Protein AF-A0A150S030-F1 (afdb_monomer)

Radius of gyration: 16.98 Å; Cα contacts (8 Å, |Δi|>4): 100; chains: 1; bounding box: 38×42×39 Å

Sequence (106 aa):
MNRELAAEGRAELLCYVGPAPADTAAERPFADLWRRAGSALAPPEKVADFVLAALLARKTKAVMGASTRLLLLLQALAPPLADLVIARRIGPHLRHAFGASGRASD

Foldseek 3Di:
DQVVCVVVVHPDAAAAEAFAAAPDPVCVLCQVLQVQVVGHHDHPVVRVVQVVVCVVVRHNYGHYDPVVVVLVVCCVVPVVVSVVCCCPRNVVSCCVSPVVVPPPDD

Organism: Sorangium cellulosum (NCBI:txid56)

pLDDT: mean 83.54, std 12.42, range [37.97, 96.88]

Structure (mmCIF, N/CA/C/O backbone):
data_AF-A0A150S030-F1
#
_entry.id   AF-A0A150S030-F1
#
loop_
_atom_site.group_PDB
_atom_site.id
_atom_site.type_symbol
_atom_site.label_atom_id
_atom_site.label_alt_id
_atom_site.label_comp_id
_atom_site.label_asym_id
_atom_site.label_entity_id
_atom_site.label_seq_id
_atom_site.pdbx_PDB_ins_code
_atom_site.Cartn_x
_atom_site.Cartn_y
_atom_site.Cartn_z
_atom_site.occupancy
_atom_site.B_iso_or_equiv
_atom_site.auth_seq_id
_atom_site.auth_comp_id
_atom_site.auth_asym_id
_atom_site.auth_atom_id
_atom_site.pdbx_PDB_model_num
ATOM 1 N N . MET A 1 1 ? -9.061 9.740 14.100 1.00 85.31 1 MET A N 1
ATOM 2 C CA . MET A 1 1 ? -9.970 8.980 13.219 1.00 85.31 1 MET A CA 1
ATOM 3 C C . MET A 1 1 ? -10.481 7.667 13.814 1.00 85.31 1 MET A C 1
ATOM 5 O O . MET A 1 1 ? -11.494 7.736 14.478 1.00 85.31 1 MET A O 1
ATOM 9 N N . ASN A 1 2 ? -9.838 6.489 13.699 1.00 91.31 2 ASN A N 1
ATOM 10 C CA . ASN A 1 2 ? -10.431 5.241 14.259 1.00 91.31 2 ASN A CA 1
ATOM 11 C C . ASN A 1 2 ? -10.734 5.308 15.768 1.00 91.31 2 ASN A C 1
ATOM 13 O O . ASN A 1 2 ? -11.746 4.787 16.220 1.00 91.31 2 ASN A O 1
ATOM 17 N N . ARG A 1 3 ? -9.880 5.994 16.538 1.00 90.94 3 ARG A N 1
ATOM 18 C CA . ARG A 1 3 ? -10.130 6.286 17.957 1.00 90.94 3 ARG A CA 1
ATOM 19 C C . ARG A 1 3 ? -11.388 7.139 18.173 1.00 90.94 3 ARG A C 1
ATOM 21 O O . ARG A 1 3 ? -12.092 6.918 19.146 1.00 90.94 3 ARG A O 1
ATOM 28 N N . GLU A 1 4 ? -11.641 8.107 17.298 1.00 94.44 4 GLU A N 1
ATOM 29 C CA . GLU A 1 4 ? -12.803 9.005 17.384 1.00 94.44 4 GLU A CA 1
ATOM 30 C C . GLU A 1 4 ? -14.077 8.270 16.975 1.00 94.44 4 GLU A C 1
ATOM 32 O O . GLU A 1 4 ? -15.043 8.311 17.720 1.00 94.44 4 GLU A O 1
ATOM 37 N N . LEU A 1 5 ? -14.038 7.485 15.891 1.00 92.12 5 LEU A N 1
ATOM 38 C CA . LEU A 1 5 ? -15.151 6.613 15.496 1.00 92.12 5 LEU A CA 1
ATOM 39 C C . LEU A 1 5 ? -15.572 5.690 16.651 1.00 92.12 5 LEU A C 1
ATOM 41 O O . LEU A 1 5 ? -16.754 5.576 16.961 1.00 92.12 5 LEU A O 1
ATOM 45 N N . ALA A 1 6 ? -14.604 5.089 17.349 1.00 92.44 6 ALA A N 1
ATOM 46 C CA . ALA A 1 6 ? -14.889 4.278 18.529 1.00 92.44 6 ALA A CA 1
ATOM 47 C C . ALA A 1 6 ? -15.475 5.101 19.693 1.00 92.44 6 ALA A C 1
ATOM 49 O O . ALA A 1 6 ? -16.387 4.630 20.368 1.00 92.44 6 ALA A O 1
ATOM 50 N N . ALA A 1 7 ? -14.978 6.322 19.924 1.00 93.00 7 ALA A N 1
ATOM 51 C CA . ALA A 1 7 ? -15.494 7.219 20.961 1.00 93.00 7 ALA A CA 1
ATOM 52 C C . ALA A 1 7 ? -16.933 7.694 20.677 1.00 93.00 7 ALA A C 1
ATOM 54 O O . ALA A 1 7 ? -17.693 7.926 21.611 1.00 93.00 7 ALA A O 1
ATOM 55 N N . GLU A 1 8 ? -17.317 7.784 19.403 1.00 95.31 8 GLU A N 1
ATOM 56 C CA . GLU A 1 8 ? -18.677 8.085 18.937 1.00 95.31 8 GLU A CA 1
ATOM 57 C C . GLU A 1 8 ? -19.605 6.853 18.931 1.00 95.31 8 GLU A C 1
ATOM 59 O O . GLU A 1 8 ? -20.769 6.959 18.551 1.00 95.31 8 GLU A O 1
ATOM 64 N N . GLY A 1 9 ? -19.112 5.671 19.324 1.00 92.56 9 GLY A N 1
ATOM 65 C CA . GLY A 1 9 ? -19.888 4.425 19.306 1.00 92.56 9 GLY A CA 1
ATOM 66 C C . GLY A 1 9 ? -20.170 3.883 17.899 1.00 92.56 9 GLY A C 1
ATOM 67 O O . GLY A 1 9 ? -21.079 3.073 17.718 1.00 92.56 9 GLY A O 1
ATOM 68 N N . ARG A 1 10 ? -19.406 4.322 16.894 1.00 93.75 10 ARG A N 1
ATOM 69 C CA . ARG A 1 10 ? -19.569 3.917 15.495 1.00 93.75 10 ARG A CA 1
ATOM 70 C C . ARG A 1 10 ? -18.967 2.537 15.231 1.00 93.75 10 ARG A C 1
ATOM 72 O O . ARG A 1 10 ? -17.892 2.202 15.727 1.00 93.75 10 ARG A O 1
ATOM 79 N N . ALA A 1 11 ? -19.662 1.733 14.426 1.00 89.62 11 ALA A N 1
ATOM 80 C CA . ALA A 1 11 ? -19.251 0.368 14.076 1.00 89.62 11 ALA A CA 1
ATOM 81 C C . ALA A 1 11 ? -18.311 0.314 12.855 1.00 89.62 11 ALA A C 1
ATOM 83 O O . ALA A 1 11 ? -17.700 -0.724 12.556 1.00 89.62 11 ALA A O 1
ATOM 84 N N . GLU A 1 12 ? -18.217 1.422 12.123 1.00 92.88 12 GLU A N 1
ATOM 85 C CA . GLU A 1 12 ? -17.355 1.590 10.966 1.00 92.88 12 GLU A CA 1
ATOM 86 C C . GLU A 1 12 ? -15.874 1.591 11.356 1.00 92.88 12 GLU A C 1
ATOM 88 O O . GLU A 1 12 ? -15.475 2.017 12.439 1.00 92.88 12 GLU A O 1
ATOM 93 N N . LEU A 1 13 ? -15.039 1.116 10.434 1.00 92.19 13 LEU A N 1
ATOM 94 C CA . LEU A 1 13 ? -13.594 1.072 10.601 1.00 92.19 13 LEU A CA 1
ATOM 95 C C . LEU A 1 13 ? -12.924 1.685 9.378 1.00 92.19 13 LEU A C 1
ATOM 97 O O . LEU A 1 13 ? -13.158 1.246 8.253 1.00 92.19 13 LEU A O 1
ATOM 101 N N . LEU A 1 14 ? -12.043 2.656 9.601 1.00 92.25 14 LEU A N 1
ATOM 102 C CA . LEU A 1 14 ? -11.188 3.187 8.552 1.00 92.25 14 LEU A CA 1
ATOM 103 C C . LEU A 1 14 ? -9.950 2.296 8.394 1.00 92.25 14 LEU A C 1
ATOM 105 O O . LEU A 1 14 ? -9.175 2.110 9.338 1.00 92.25 14 LEU A O 1
ATOM 109 N N . CYS A 1 15 ? -9.739 1.782 7.185 1.00 92.12 15 CYS A N 1
ATOM 110 C CA . CYS A 1 15 ? -8.536 1.046 6.816 1.00 92.12 15 CYS A CA 1
ATOM 111 C C . CYS A 1 15 ? -7.640 1.916 5.933 1.00 92.12 15 CYS A C 1
ATOM 113 O O . CYS A 1 15 ? -8.062 2.363 4.869 1.00 92.12 15 CYS A O 1
ATOM 115 N N . TYR A 1 16 ? -6.390 2.124 6.345 1.00 90.62 16 TYR A N 1
ATOM 116 C CA . TYR A 1 16 ? -5.365 2.650 5.446 1.00 90.62 16 TYR A CA 1
ATOM 117 C C . TYR A 1 16 ? -4.761 1.506 4.628 1.00 90.62 16 TYR A C 1
ATOM 119 O O . TYR A 1 16 ? -4.182 0.576 5.201 1.00 90.62 16 TYR A O 1
ATOM 127 N N . VAL A 1 17 ? -4.841 1.597 3.300 1.00 89.50 17 VAL A N 1
ATOM 128 C CA . VAL A 1 17 ? -4.301 0.581 2.390 1.00 89.50 17 VAL A CA 1
ATOM 129 C C . VAL A 1 17 ? -3.211 1.186 1.510 1.00 89.50 17 VAL A C 1
ATOM 131 O O . VAL A 1 17 ? -3.439 2.171 0.819 1.00 89.50 17 VAL A O 1
ATOM 134 N N . GLY A 1 18 ? -2.023 0.582 1.539 1.00 87.88 18 GLY A N 1
ATOM 135 C CA . GLY A 1 18 ? -0.896 0.906 0.663 1.00 87.88 18 GLY A CA 1
ATOM 136 C C . GLY A 1 18 ? -0.539 -0.298 -0.210 1.00 87.88 18 GLY A C 1
ATOM 137 O O . GLY A 1 18 ? 0.307 -1.097 0.209 1.00 87.88 18 GLY A O 1
ATOM 138 N N . PRO A 1 19 ? -1.206 -0.494 -1.362 1.00 89.25 19 PRO A N 1
ATOM 139 C CA . PRO A 1 19 ? -0.919 -1.604 -2.263 1.00 89.25 19 PRO A CA 1
ATOM 140 C C . PRO A 1 19 ? 0.396 -1.396 -3.035 1.00 89.25 19 PRO A C 1
ATOM 142 O O . PRO A 1 19 ? 0.954 -0.300 -3.068 1.00 89.25 19 PRO A O 1
ATOM 145 N N . ALA A 1 20 ? 0.891 -2.461 -3.668 1.00 89.19 20 ALA A N 1
ATOM 146 C CA . ALA A 1 20 ? 1.921 -2.351 -4.698 1.00 89.19 20 ALA A CA 1
ATOM 147 C C . ALA A 1 20 ? 1.308 -1.717 -5.964 1.00 89.19 20 ALA A C 1
ATOM 149 O O . ALA A 1 20 ? 0.094 -1.839 -6.155 1.00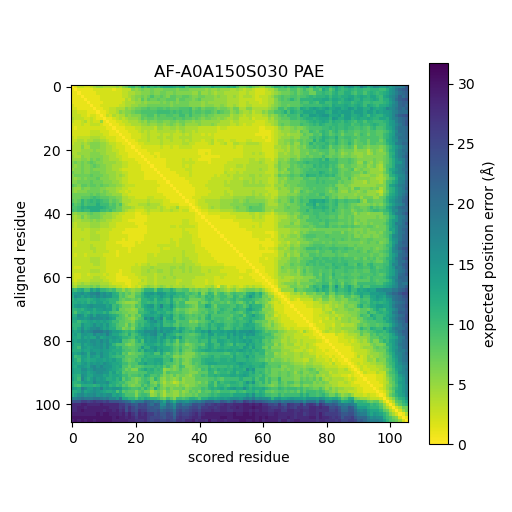 89.19 20 ALA A O 1
ATOM 150 N N . PRO A 1 21 ? 2.102 -1.069 -6.837 1.00 90.06 21 PRO A N 1
ATOM 151 C CA . PRO A 1 21 ? 1.574 -0.528 -8.084 1.00 90.06 21 PRO A CA 1
ATOM 152 C C . PRO A 1 21 ? 1.031 -1.675 -8.946 1.00 90.06 21 PRO A C 1
ATOM 154 O O . PRO A 1 21 ? 1.709 -2.684 -9.145 1.00 90.06 21 PRO A O 1
ATOM 157 N N . ALA A 1 22 ? -0.212 -1.555 -9.406 1.00 93.31 22 ALA A N 1
ATOM 158 C CA . ALA A 1 22 ? -0.883 -2.589 -10.189 1.00 93.31 22 ALA A CA 1
ATOM 159 C C . ALA A 1 22 ? -0.561 -2.434 -11.681 1.00 93.31 22 ALA A C 1
ATOM 161 O O . ALA A 1 22 ? -0.487 -1.313 -12.170 1.00 93.31 22 ALA A O 1
ATOM 162 N N . ASP A 1 23 ? -0.427 -3.529 -12.430 1.00 94.69 23 ASP A N 1
ATOM 163 C CA . ASP A 1 23 ? -0.205 -3.510 -13.882 1.00 94.69 23 ASP A CA 1
ATOM 164 C C . ASP A 1 23 ? -1.485 -3.130 -14.646 1.00 94.69 23 ASP A C 1
ATOM 166 O O . ASP A 1 23 ? -2.160 -3.946 -15.276 1.00 94.69 23 ASP A O 1
ATOM 170 N N . THR A 1 24 ? -1.838 -1.854 -14.552 1.00 94.62 24 THR A N 1
ATOM 171 C CA . THR A 1 24 ? -3.001 -1.246 -15.197 1.00 94.62 24 THR A CA 1
ATOM 172 C C . THR A 1 24 ? -2.557 -0.232 -16.243 1.00 94.62 24 THR A C 1
ATOM 174 O O . THR A 1 24 ? -1.432 0.266 -16.214 1.00 94.62 24 THR A O 1
ATOM 177 N N . ALA A 1 25 ? -3.456 0.138 -17.158 1.00 94.25 25 ALA A N 1
ATOM 178 C CA . ALA A 1 25 ? -3.171 1.160 -18.166 1.00 94.25 25 ALA A CA 1
ATOM 179 C C . ALA A 1 25 ? -2.723 2.506 -17.559 1.00 94.25 25 ALA A C 1
ATOM 181 O O . ALA A 1 25 ? -1.903 3.192 -18.161 1.00 94.25 25 ALA A O 1
ATOM 182 N N . ALA A 1 26 ? -3.214 2.853 -16.364 1.00 90.75 26 ALA A N 1
ATOM 183 C CA . ALA A 1 26 ? -2.837 4.078 -15.660 1.00 90.75 26 ALA A CA 1
ATOM 184 C C . ALA A 1 26 ? -1.409 4.029 -15.084 1.00 90.75 26 ALA A C 1
ATOM 186 O O . ALA A 1 26 ? -0.727 5.047 -15.042 1.00 90.75 26 ALA A O 1
ATOM 187 N N . GLU A 1 27 ? -0.947 2.850 -14.665 1.00 89.75 27 GLU A N 1
ATOM 188 C CA . GLU A 1 27 ? 0.336 2.665 -13.973 1.00 89.75 27 GLU A CA 1
ATOM 189 C C . GLU A 1 27 ? 1.490 2.285 -14.912 1.00 89.75 27 GLU A C 1
ATOM 191 O O . GLU A 1 27 ? 2.652 2.581 -14.629 1.00 89.75 27 GLU A O 1
ATOM 196 N N . ARG A 1 28 ? 1.194 1.663 -16.062 1.00 91.69 28 ARG A N 1
ATOM 197 C CA . ARG A 1 28 ? 2.196 1.265 -17.069 1.00 91.69 28 ARG A CA 1
ATOM 198 C C . ARG A 1 28 ? 3.123 2.398 -17.528 1.00 91.69 28 ARG A C 1
ATOM 200 O O . ARG A 1 28 ? 4.323 2.133 -17.620 1.00 91.69 28 ARG A O 1
ATOM 207 N N . PRO A 1 29 ? 2.655 3.644 -17.760 1.00 92.88 29 PRO A N 1
ATOM 208 C CA . PRO A 1 29 ? 3.541 4.763 -18.096 1.00 92.88 29 PRO A CA 1
ATOM 209 C C . PRO A 1 29 ? 4.619 5.034 -17.035 1.00 92.88 29 PRO A C 1
ATOM 211 O O . PRO A 1 29 ? 5.670 5.591 -17.344 1.00 92.88 29 PRO A O 1
ATOM 214 N N . PHE A 1 30 ? 4.390 4.604 -15.792 1.00 87.06 30 PHE A N 1
ATOM 215 C CA . PHE A 1 30 ? 5.289 4.788 -14.656 1.00 87.06 30 PHE A CA 1
ATOM 216 C C . PHE A 1 30 ? 6.078 3.518 -14.296 1.00 87.06 30 PHE A C 1
ATOM 218 O O . PHE A 1 30 ? 6.767 3.488 -13.277 1.00 87.06 30 PHE A O 1
ATOM 225 N N . ALA A 1 31 ? 6.044 2.468 -15.124 1.00 87.75 31 ALA A N 1
ATOM 226 C CA . ALA A 1 31 ? 6.728 1.201 -14.843 1.00 87.75 31 ALA A CA 1
ATOM 227 C C . ALA A 1 31 ? 8.228 1.378 -14.529 1.00 87.75 31 ALA A C 1
ATOM 229 O O . ALA A 1 31 ? 8.763 0.738 -13.619 1.00 87.75 31 ALA A O 1
ATOM 230 N N . ASP A 1 32 ? 8.912 2.274 -15.246 1.00 87.00 32 ASP A N 1
ATOM 231 C CA . ASP A 1 32 ? 10.329 2.571 -15.013 1.00 87.00 32 ASP A CA 1
ATOM 232 C C . ASP A 1 32 ? 10.572 3.326 -13.698 1.00 87.00 32 ASP A C 1
ATOM 234 O O . ASP A 1 32 ? 11.577 3.075 -13.026 1.00 87.00 32 ASP A O 1
ATOM 238 N N . LEU A 1 33 ? 9.651 4.208 -13.295 1.00 85.31 33 LEU A N 1
ATOM 239 C CA . LEU A 1 33 ? 9.686 4.869 -11.987 1.00 85.31 33 LEU A CA 1
ATOM 240 C C . LEU A 1 33 ? 9.601 3.820 -10.876 1.00 85.31 33 LEU A C 1
ATOM 242 O O . LEU A 1 33 ? 10.447 3.805 -9.979 1.00 85.31 33 LEU A O 1
ATOM 246 N N . TRP A 1 34 ? 8.625 2.916 -10.961 1.00 85.38 34 TRP A N 1
ATOM 247 C CA . TRP A 1 34 ? 8.430 1.873 -9.959 1.00 85.38 34 TRP A CA 1
ATOM 248 C C . TRP A 1 34 ? 9.637 0.948 -9.852 1.00 85.38 34 TRP A C 1
ATOM 250 O O . TRP A 1 34 ? 10.128 0.715 -8.744 1.00 85.38 34 TRP A O 1
ATOM 260 N N . ARG A 1 35 ? 10.197 0.526 -10.993 1.00 83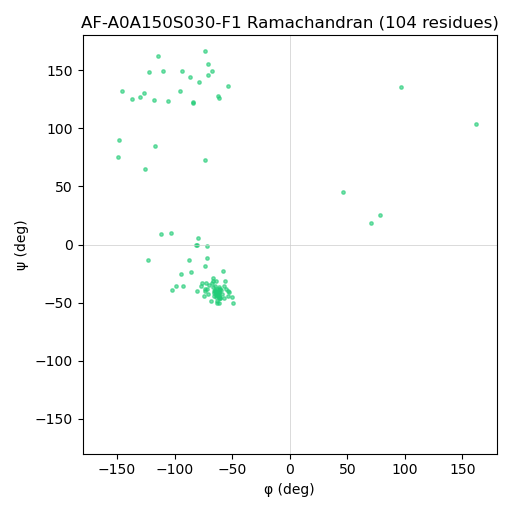.88 35 ARG A N 1
ATOM 261 C CA . ARG A 1 35 ? 11.411 -0.300 -11.035 1.00 83.88 35 ARG A CA 1
ATOM 262 C C . ARG A 1 35 ? 12.577 0.369 -10.312 1.00 83.88 35 ARG A C 1
ATOM 264 O O . ARG A 1 35 ? 13.242 -0.265 -9.495 1.00 83.88 35 ARG A O 1
ATOM 271 N N . ARG A 1 36 ? 12.808 1.663 -10.562 1.00 78.69 36 ARG A N 1
ATOM 272 C CA . ARG A 1 36 ? 13.872 2.445 -9.903 1.00 78.69 36 ARG A CA 1
ATOM 273 C C . ARG A 1 36 ? 13.610 2.651 -8.409 1.00 78.69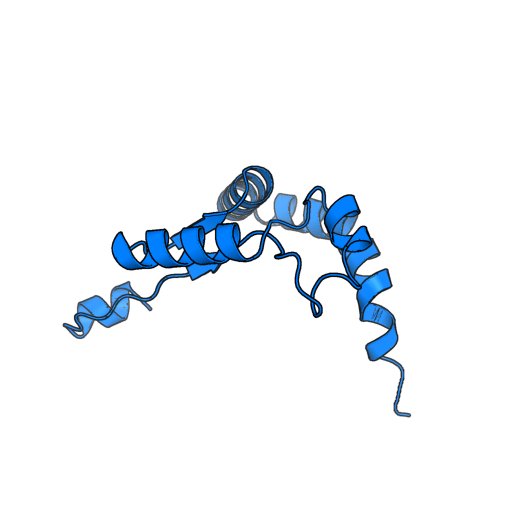 36 ARG A C 1
ATOM 275 O O . ARG A 1 36 ? 14.547 2.623 -7.612 1.00 78.69 36 ARG A O 1
ATOM 282 N N . ALA A 1 37 ? 12.343 2.772 -8.019 1.00 74.12 37 ALA A N 1
ATOM 283 C CA . ALA A 1 37 ? 11.917 2.796 -6.622 1.00 74.12 37 ALA A CA 1
ATOM 284 C C . ALA A 1 37 ? 12.029 1.423 -5.920 1.00 74.12 37 ALA A C 1
ATOM 286 O O . ALA A 1 37 ? 11.760 1.326 -4.724 1.00 74.12 37 ALA A O 1
ATOM 287 N N . GLY A 1 38 ? 12.464 0.367 -6.622 1.00 77.06 38 GLY A N 1
ATOM 288 C CA . GLY A 1 38 ? 12.619 -0.978 -6.064 1.00 77.06 38 GLY A CA 1
ATOM 289 C C . GLY A 1 38 ? 11.299 -1.739 -5.938 1.00 77.06 38 GLY A C 1
ATOM 290 O O . GLY A 1 38 ? 11.178 -2.616 -5.083 1.00 77.06 38 GLY A O 1
ATOM 291 N N . SER A 1 39 ? 10.312 -1.389 -6.761 1.00 80.69 39 SER A N 1
ATOM 292 C CA . SER A 1 39 ? 9.008 -2.041 -6.835 1.00 80.69 39 SER A CA 1
ATOM 293 C C . SER A 1 39 ? 8.750 -2.562 -8.250 1.00 80.69 39 SER A C 1
ATOM 295 O O . SER A 1 39 ? 9.205 -1.982 -9.232 1.00 80.69 39 SER A O 1
ATOM 297 N N . ALA A 1 40 ? 8.011 -3.659 -8.367 1.00 85.00 40 ALA A N 1
ATOM 298 C CA . ALA A 1 40 ? 7.537 -4.176 -9.647 1.00 85.00 40 ALA A CA 1
ATOM 299 C C . ALA A 1 40 ? 6.023 -3.981 -9.743 1.00 85.00 40 ALA A C 1
ATOM 301 O O . ALA A 1 40 ? 5.334 -4.026 -8.720 1.00 85.00 40 ALA A O 1
ATOM 302 N N . LEU A 1 41 ? 5.518 -3.796 -10.966 1.00 89.75 41 LEU A N 1
ATOM 303 C CA . LEU A 1 41 ? 4.080 -3.830 -11.202 1.00 89.75 41 LEU A CA 1
ATOM 304 C C . LEU A 1 41 ? 3.553 -5.222 -10.834 1.00 89.75 41 LEU A C 1
ATOM 306 O O . LEU A 1 41 ? 4.079 -6.239 -11.287 1.00 89.75 41 LEU A O 1
ATOM 310 N N . ALA A 1 42 ? 2.548 -5.263 -9.968 1.00 91.94 42 ALA A N 1
ATOM 311 C CA . ALA A 1 42 ? 1.874 -6.486 -9.564 1.00 91.94 42 ALA A CA 1
ATOM 312 C C . ALA A 1 42 ? 0.636 -6.724 -10.444 1.00 91.94 42 ALA A C 1
ATOM 314 O O . ALA A 1 42 ? 0.001 -5.754 -10.852 1.00 91.94 42 ALA A O 1
ATOM 315 N N . PRO A 1 43 ? 0.232 -7.982 -10.694 1.00 94.69 43 PRO A N 1
ATOM 316 C CA . PRO A 1 43 ? -1.034 -8.265 -11.366 1.00 94.69 43 PRO A CA 1
ATOM 317 C C . PRO A 1 43 ? -2.210 -7.563 -10.659 1.00 94.69 43 PRO A C 1
ATOM 319 O O . PRO A 1 43 ? -2.253 -7.597 -9.420 1.00 94.69 43 PRO A O 1
ATOM 322 N N . PRO A 1 44 ? -3.150 -6.933 -11.389 1.00 96.00 44 PRO A N 1
ATOM 323 C CA . PRO A 1 44 ? -4.286 -6.232 -10.790 1.00 96.00 44 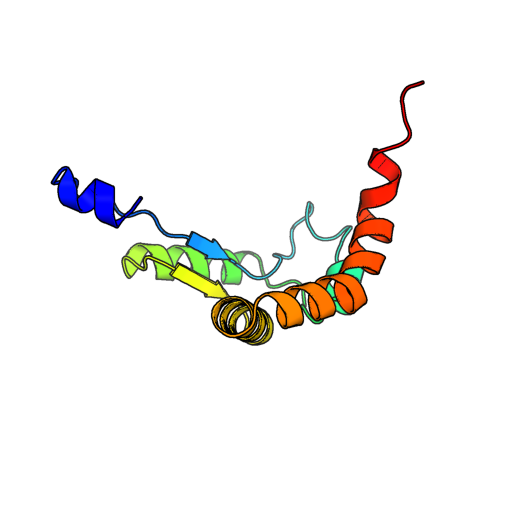PRO A CA 1
ATOM 324 C C . PRO A 1 44 ? -5.113 -7.106 -9.845 1.00 96.00 44 PRO A C 1
ATOM 326 O O . PRO A 1 44 ? -5.507 -6.648 -8.775 1.00 96.00 44 PRO A O 1
ATOM 329 N N . GLU A 1 45 ? -5.301 -8.380 -10.187 1.00 96.50 45 GLU A N 1
ATOM 330 C CA . GLU A 1 45 ? -6.055 -9.356 -9.394 1.00 96.50 45 GLU A CA 1
ATOM 331 C C . GLU A 1 45 ? -5.392 -9.557 -8.031 1.00 96.50 45 GLU A C 1
ATOM 333 O O . GLU A 1 45 ? -6.043 -9.501 -6.995 1.00 96.50 45 GLU A O 1
ATOM 338 N N . LYS A 1 46 ? -4.060 -9.655 -8.009 1.00 95.00 46 LYS A N 1
ATOM 339 C CA . LYS A 1 46 ? -3.289 -9.806 -6.770 1.00 95.00 46 LYS A CA 1
ATOM 340 C C . LYS A 1 46 ? -3.400 -8.578 -5.865 1.00 95.00 46 LYS A C 1
ATOM 342 O O . LYS A 1 46 ? -3.375 -8.706 -4.640 1.00 95.00 46 LYS A O 1
ATOM 347 N N . VAL A 1 47 ? -3.476 -7.385 -6.454 1.00 94.25 47 VAL A N 1
ATOM 348 C CA . VAL A 1 47 ? -3.688 -6.144 -5.702 1.00 94.25 47 VAL A CA 1
ATOM 349 C C . VAL A 1 47 ? -5.118 -6.088 -5.160 1.00 94.25 47 VAL A C 1
ATOM 351 O O . VAL A 1 47 ? -5.301 -5.761 -3.987 1.00 94.25 47 VAL A O 1
ATOM 354 N N . ALA A 1 48 ? -6.115 -6.465 -5.962 1.00 95.88 48 ALA A N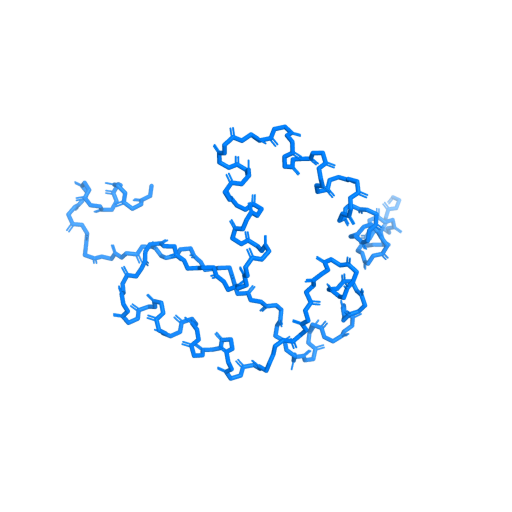 1
ATOM 355 C CA . ALA A 1 48 ? -7.511 -6.534 -5.540 1.00 95.88 48 ALA A CA 1
ATOM 356 C C . ALA A 1 48 ? -7.716 -7.543 -4.398 1.00 95.88 48 ALA A C 1
ATOM 358 O O . ALA A 1 48 ? -8.307 -7.191 -3.377 1.00 95.88 48 ALA A O 1
ATOM 359 N N . ASP A 1 49 ? -7.143 -8.743 -4.511 1.00 96.88 49 ASP A N 1
ATOM 360 C CA . ASP A 1 49 ? -7.181 -9.780 -3.475 1.00 96.88 49 ASP A CA 1
ATOM 361 C C . ASP A 1 49 ? -6.570 -9.289 -2.163 1.00 96.88 49 ASP A C 1
ATOM 363 O O . ASP A 1 49 ? -7.115 -9.515 -1.082 1.00 96.88 49 ASP A O 1
ATOM 367 N N . PHE A 1 50 ? -5.446 -8.572 -2.241 1.00 95.06 50 PHE A N 1
ATOM 368 C CA . PHE A 1 50 ? -4.808 -7.981 -1.070 1.00 95.06 50 PHE A CA 1
ATOM 369 C C . PHE A 1 50 ? -5.716 -6.955 -0.373 1.00 95.06 50 PHE A C 1
ATOM 371 O O . PHE A 1 50 ? -5.842 -6.978 0.856 1.00 95.06 50 PHE A O 1
ATOM 378 N N . VAL A 1 51 ? -6.353 -6.067 -1.143 1.00 94.75 51 VAL A N 1
ATOM 379 C CA . VAL A 1 51 ? -7.297 -5.070 -0.613 1.00 94.75 51 VAL A CA 1
ATOM 380 C C . VAL A 1 51 ? -8.499 -5.774 0.019 1.00 94.75 51 VAL A C 1
ATOM 382 O O . VAL A 1 51 ? -8.846 -5.483 1.165 1.00 94.75 51 VAL A O 1
ATOM 385 N N . LEU A 1 52 ? -9.096 -6.740 -0.681 1.00 96.19 52 LEU A N 1
ATOM 386 C CA . LEU A 1 52 ? -10.253 -7.490 -0.201 1.00 96.19 52 LEU A CA 1
ATOM 387 C C . LEU A 1 52 ? -9.934 -8.246 1.094 1.00 96.19 52 LEU A C 1
ATOM 389 O O . LEU A 1 52 ? -10.681 -8.144 2.067 1.00 96.19 52 LEU A O 1
ATOM 393 N N . ALA A 1 53 ? -8.794 -8.935 1.154 1.00 95.94 53 ALA A N 1
ATOM 394 C CA . ALA A 1 53 ? -8.352 -9.642 2.352 1.00 95.94 53 ALA A CA 1
ATOM 395 C C . ALA A 1 53 ? -8.164 -8.695 3.551 1.00 95.94 53 ALA A C 1
ATOM 397 O O . ALA A 1 53 ? -8.515 -9.046 4.679 1.00 95.94 53 ALA A O 1
ATOM 398 N N . ALA A 1 54 ? -7.647 -7.481 3.328 1.00 94.56 54 ALA A N 1
ATOM 399 C CA . ALA A 1 54 ? -7.497 -6.480 4.383 1.00 94.56 54 ALA A CA 1
ATOM 400 C C . ALA A 1 54 ? -8.848 -5.998 4.937 1.00 94.56 54 ALA A C 1
ATOM 402 O O . ALA A 1 54 ? -8.984 -5.832 6.154 1.00 94.56 54 ALA A O 1
ATOM 403 N N . LEU A 1 55 ? -9.836 -5.807 4.056 1.00 92.69 55 LEU A N 1
ATOM 404 C CA . LEU A 1 55 ? -11.193 -5.402 4.422 1.00 92.69 55 LEU A CA 1
ATOM 405 C C . LEU A 1 55 ? -11.924 -6.509 5.187 1.00 92.69 55 LEU A C 1
ATOM 407 O O . LEU A 1 55 ? -12.444 -6.255 6.274 1.00 92.69 55 LEU A O 1
ATOM 411 N N . LEU A 1 56 ? -11.899 -7.744 4.674 1.00 95.44 56 LEU A N 1
ATOM 412 C CA . LEU A 1 56 ? -12.521 -8.904 5.323 1.00 95.44 56 LEU A CA 1
ATOM 413 C C . LEU A 1 56 ? -11.928 -9.164 6.714 1.00 95.44 56 LEU A C 1
ATOM 415 O O . LEU A 1 56 ? -12.656 -9.451 7.660 1.00 95.44 56 LEU A O 1
ATOM 419 N N . ALA A 1 57 ? -10.615 -8.989 6.869 1.00 95.00 57 ALA A N 1
ATOM 420 C CA . ALA A 1 57 ? -9.935 -9.128 8.153 1.00 95.00 57 ALA A CA 1
ATOM 421 C C . ALA A 1 57 ? -10.075 -7.899 9.076 1.00 95.00 57 ALA A C 1
ATOM 423 O O . ALA A 1 57 ? -9.410 -7.856 10.116 1.00 95.00 57 ALA A O 1
ATOM 424 N N . ARG A 1 58 ? -10.874 -6.888 8.696 1.00 93.31 58 ARG A N 1
ATOM 425 C CA . ARG A 1 58 ? -11.079 -5.626 9.432 1.00 93.31 58 ARG A CA 1
ATOM 426 C C . ARG A 1 58 ? -9.765 -4.998 9.914 1.00 93.31 58 ARG A C 1
ATOM 428 O O . ARG A 1 58 ? -9.630 -4.586 11.066 1.00 93.31 58 ARG A O 1
ATOM 435 N N . LYS A 1 59 ? -8.753 -4.951 9.044 1.00 91.50 59 LYS A N 1
ATOM 436 C CA . LYS A 1 59 ? -7.467 -4.319 9.372 1.00 91.50 59 LYS A CA 1
ATOM 437 C C . LYS A 1 59 ? -7.636 -2.800 9.445 1.00 91.50 59 LYS A C 1
ATOM 439 O O . LYS A 1 59 ? -8.355 -2.215 8.647 1.00 91.50 59 LYS A O 1
ATOM 444 N N . THR A 1 60 ? -6.903 -2.143 10.340 1.00 90.62 60 THR A N 1
ATOM 445 C CA . THR A 1 60 ? -6.786 -0.670 10.370 1.00 90.62 60 THR A CA 1
ATOM 446 C C . THR A 1 60 ? -5.682 -0.151 9.447 1.00 90.62 60 THR A C 1
ATOM 448 O O . THR A 1 60 ? -5.721 0.999 9.011 1.00 90.62 60 THR A O 1
ATOM 451 N N . LYS A 1 61 ? -4.697 -1.000 9.133 1.00 89.75 61 LYS A N 1
ATOM 452 C CA . LYS A 1 61 ? -3.593 -0.717 8.214 1.00 89.75 61 LYS A CA 1
ATOM 453 C C . LYS A 1 61 ? -3.207 -1.984 7.458 1.00 89.75 61 LYS A C 1
ATOM 455 O O . LYS A 1 61 ? -2.981 -3.025 8.077 1.00 89.75 61 LYS A O 1
ATOM 460 N N . ALA A 1 62 ? -3.065 -1.886 6.142 1.00 91.12 62 ALA A N 1
ATOM 461 C CA . ALA A 1 62 ? -2.565 -2.958 5.295 1.00 91.12 62 ALA A CA 1
ATOM 462 C C . ALA A 1 62 ? -1.583 -2.394 4.266 1.00 91.12 62 ALA A C 1
ATOM 464 O O . ALA A 1 62 ? -1.897 -1.470 3.526 1.00 91.12 62 ALA A O 1
ATOM 465 N N . VAL A 1 63 ? -0.372 -2.950 4.222 1.00 89.56 63 VAL A N 1
ATOM 466 C CA . VAL A 1 63 ? 0.670 -2.538 3.271 1.00 89.56 63 VAL A CA 1
ATOM 467 C C . VAL A 1 63 ? 1.171 -3.755 2.511 1.00 89.56 63 VAL A C 1
ATOM 469 O O . VAL A 1 63 ? 1.517 -4.769 3.131 1.00 89.56 63 VAL A O 1
ATOM 472 N N . MET A 1 64 ? 1.221 -3.650 1.190 1.00 87.69 64 MET A N 1
ATOM 473 C CA . MET A 1 64 ? 1.740 -4.674 0.291 1.00 87.69 64 MET A CA 1
ATOM 474 C C . MET A 1 64 ? 3.207 -4.367 -0.041 1.00 87.69 64 MET A C 1
ATOM 476 O O . MET A 1 64 ? 3.555 -3.235 -0.364 1.00 87.69 64 MET A O 1
ATOM 480 N N . GLY A 1 65 ? 4.076 -5.378 0.054 1.00 77.62 65 GLY A N 1
ATOM 481 C CA . GLY A 1 65 ? 5.515 -5.246 -0.209 1.00 77.62 65 GLY A CA 1
ATOM 482 C C . GLY A 1 65 ? 6.371 -5.039 1.049 1.00 77.62 65 GLY A C 1
ATOM 483 O O . GLY A 1 65 ? 6.034 -4.271 1.951 1.00 77.62 65 GLY A O 1
ATOM 484 N N . ALA A 1 66 ? 7.495 -5.757 1.119 1.00 67.88 66 ALA A N 1
ATOM 485 C CA . ALA A 1 66 ? 8.397 -5.748 2.274 1.00 67.88 66 ALA A CA 1
ATOM 486 C C . ALA A 1 66 ? 9.191 -4.434 2.401 1.00 67.88 66 ALA A C 1
ATOM 488 O O . ALA A 1 66 ? 9.351 -3.918 3.505 1.00 67.88 66 ALA A O 1
ATOM 489 N N . SER A 1 67 ? 9.624 -3.857 1.278 1.00 68.62 67 SER A N 1
ATOM 490 C CA . SER A 1 67 ? 10.346 -2.579 1.228 1.00 68.62 67 SER A CA 1
ATOM 491 C C . SER A 1 67 ? 9.484 -1.409 1.713 1.00 68.62 67 SER A C 1
ATOM 493 O O . SER A 1 67 ? 9.935 -0.615 2.534 1.00 68.62 67 SER A O 1
ATOM 495 N N . THR A 1 68 ? 8.215 -1.349 1.298 1.00 71.62 68 THR A N 1
ATOM 496 C CA . THR A 1 68 ? 7.251 -0.330 1.748 1.00 71.62 68 THR A CA 1
ATOM 497 C C . THR A 1 68 ? 6.946 -0.454 3.241 1.00 71.62 68 THR A C 1
ATOM 499 O O . THR A 1 68 ? 6.857 0.549 3.948 1.00 71.62 68 THR A O 1
ATOM 502 N N . ARG A 1 69 ? 6.837 -1.686 3.761 1.00 71.88 69 ARG A N 1
ATOM 503 C CA . ARG A 1 69 ? 6.700 -1.926 5.208 1.00 71.88 69 ARG A CA 1
ATOM 504 C C . ARG A 1 69 ? 7.928 -1.449 5.977 1.00 71.88 69 ARG A C 1
ATOM 506 O O . ARG A 1 69 ? 7.763 -0.799 7.003 1.00 71.88 69 ARG A O 1
ATOM 513 N N . LEU A 1 70 ? 9.130 -1.732 5.476 1.00 69.00 70 LEU A N 1
ATOM 514 C CA . LEU A 1 70 ? 10.377 -1.293 6.100 1.00 69.00 70 LEU A CA 1
ATOM 515 C C . LEU A 1 70 ? 10.506 0.235 6.099 1.00 69.00 70 LEU A C 1
ATOM 517 O O . LEU A 1 70 ? 10.891 0.805 7.113 1.00 69.00 70 LEU A O 1
ATOM 521 N N . LEU A 1 71 ? 10.123 0.904 5.007 1.00 72.19 71 LEU A N 1
ATOM 522 C CA . LEU A 1 71 ? 10.120 2.366 4.931 1.00 72.19 71 LEU A CA 1
ATOM 523 C C . LEU A 1 71 ? 9.121 2.981 5.921 1.00 72.19 71 LEU A C 1
ATOM 525 O O . LEU A 1 71 ? 9.452 3.944 6.599 1.00 72.19 71 LEU A O 1
ATOM 529 N N . LEU A 1 72 ? 7.929 2.396 6.062 1.00 74.44 72 LEU A N 1
ATOM 530 C CA . LEU A 1 72 ? 6.940 2.843 7.049 1.00 74.44 72 LEU A CA 1
ATOM 531 C C . LEU A 1 72 ? 7.401 2.616 8.492 1.00 74.44 72 LEU A C 1
ATOM 533 O O . LEU A 1 72 ? 7.103 3.435 9.357 1.00 74.44 72 LEU A O 1
ATOM 537 N N . LEU A 1 73 ? 8.112 1.519 8.760 1.00 75.25 73 LEU A N 1
ATOM 538 C CA . LEU A 1 73 ? 8.749 1.289 10.059 1.00 75.25 73 LEU A CA 1
ATOM 539 C C . LEU A 1 73 ? 9.856 2.315 10.311 1.00 75.25 73 LEU A C 1
ATOM 541 O O . LEU A 1 73 ? 9.910 2.898 11.389 1.00 75.25 73 LEU A O 1
ATOM 545 N N . LEU A 1 74 ? 10.688 2.591 9.305 1.00 74.81 74 LEU A N 1
ATOM 546 C CA . LEU A 1 74 ? 11.728 3.613 9.383 1.00 74.81 74 LEU A CA 1
ATOM 547 C C . LEU A 1 74 ? 11.127 5.001 9.624 1.00 74.81 74 LEU A C 1
ATOM 549 O O . LEU A 1 74 ? 11.638 5.742 10.450 1.00 74.81 74 LEU A O 1
ATOM 553 N N . GLN A 1 75 ? 10.014 5.333 8.971 1.00 76.12 75 GLN A N 1
ATOM 554 C CA . GLN A 1 75 ? 9.316 6.601 9.166 1.00 76.12 75 GLN A CA 1
ATOM 555 C C . GLN A 1 75 ? 8.711 6.725 10.571 1.00 76.12 75 GLN A C 1
ATOM 557 O O . GLN A 1 75 ? 8.660 7.823 11.112 1.00 76.12 75 GLN A O 1
ATOM 562 N N . ALA A 1 76 ? 8.293 5.615 11.186 1.00 81.25 76 ALA A N 1
ATOM 563 C CA . ALA A 1 76 ? 7.791 5.611 12.559 1.00 81.25 76 ALA A CA 1
ATOM 564 C C . ALA A 1 76 ? 8.911 5.729 13.610 1.00 81.25 76 ALA A C 1
ATOM 566 O O . ALA A 1 76 ? 8.690 6.310 14.668 1.00 81.25 76 ALA A O 1
ATOM 567 N N . LEU A 1 77 ? 10.095 5.170 13.333 1.00 84.06 77 LEU A N 1
ATOM 568 C CA . LEU A 1 77 ? 11.219 5.116 14.277 1.00 84.06 77 LEU A CA 1
ATOM 569 C C . LEU A 1 77 ? 12.194 6.292 14.131 1.00 84.06 77 LEU A C 1
ATOM 571 O O . LEU A 1 77 ? 12.755 6.755 15.119 1.00 84.06 77 LEU A O 1
ATOM 575 N N . ALA A 1 78 ? 12.418 6.757 12.905 1.00 82.06 78 ALA A N 1
ATOM 576 C CA . ALA A 1 78 ? 13.377 7.804 12.574 1.00 82.06 78 ALA A CA 1
ATOM 577 C C . ALA A 1 78 ? 12.906 8.620 11.351 1.00 82.06 78 ALA A C 1
ATOM 579 O O . ALA A 1 78 ? 13.458 8.471 10.252 1.00 82.06 78 ALA A O 1
ATOM 580 N N . PRO A 1 79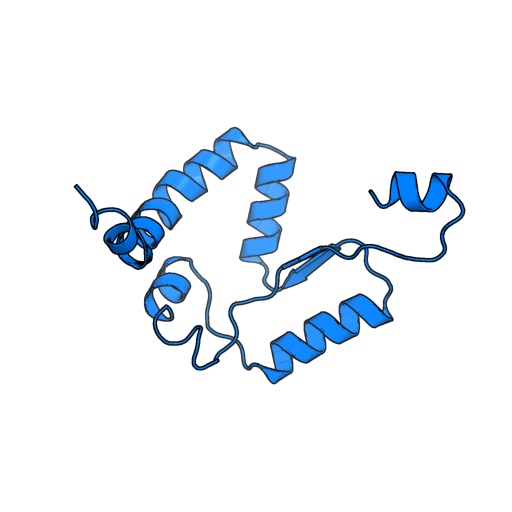 ? 11.917 9.518 11.532 1.00 81.50 79 PRO A N 1
ATOM 581 C CA . PRO A 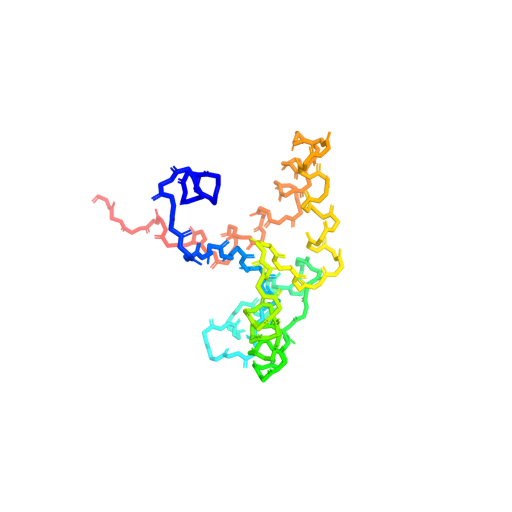1 79 ? 11.362 10.330 10.448 1.00 81.50 79 PRO A CA 1
ATOM 582 C C . PRO A 1 79 ? 12.418 11.064 9.594 1.00 81.50 79 PRO A C 1
ATOM 584 O O . PRO A 1 79 ? 12.366 10.927 8.373 1.00 81.50 79 PRO A O 1
ATOM 587 N N . PRO A 1 80 ? 13.454 11.719 10.169 1.00 84.06 80 PRO A N 1
ATOM 588 C CA . PRO A 1 80 ? 14.454 12.437 9.369 1.00 84.06 80 PRO A CA 1
ATOM 589 C C . PRO A 1 80 ? 15.284 11.522 8.459 1.00 84.06 80 PRO A C 1
ATOM 591 O O . PRO A 1 80 ? 15.712 11.925 7.377 1.00 84.06 80 PRO A O 1
ATOM 594 N N . LEU A 1 81 ? 15.523 10.276 8.886 1.00 75.25 81 LEU A N 1
ATOM 595 C CA . LEU A 1 81 ? 16.245 9.291 8.080 1.00 75.25 81 LEU A CA 1
ATOM 596 C C . LEU A 1 81 ? 15.374 8.779 6.934 1.00 75.25 81 LEU A C 1
ATOM 598 O O . LEU A 1 81 ? 15.869 8.628 5.817 1.00 75.25 81 LEU A O 1
ATOM 602 N N . ALA A 1 82 ? 14.084 8.549 7.187 1.00 78.50 82 ALA A N 1
ATOM 603 C CA . ALA A 1 82 ? 13.136 8.200 6.136 1.00 78.50 82 ALA A CA 1
ATOM 604 C C . ALA A 1 82 ? 13.038 9.318 5.087 1.00 78.50 82 ALA A C 1
ATOM 606 O O . ALA A 1 82 ? 13.162 9.038 3.894 1.00 78.50 82 ALA A O 1
AT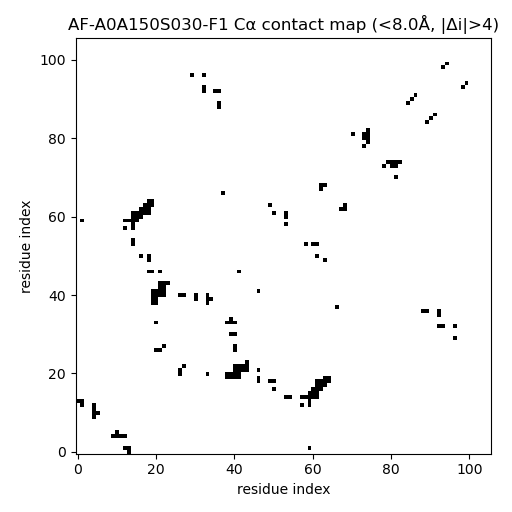OM 607 N N . ASP A 1 83 ? 12.925 10.575 5.521 1.00 79.62 83 ASP A N 1
ATOM 608 C CA . ASP A 1 83 ? 12.860 11.736 4.631 1.00 79.62 83 ASP A CA 1
ATOM 609 C C . ASP A 1 83 ? 14.126 11.868 3.778 1.00 79.62 83 ASP A C 1
ATOM 611 O O . ASP A 1 83 ? 14.042 12.093 2.570 1.00 79.62 83 ASP A O 1
ATOM 615 N N . LEU A 1 84 ? 15.306 11.639 4.363 1.00 83.19 84 LEU A N 1
ATOM 616 C CA . LEU A 1 84 ? 16.570 11.645 3.627 1.00 83.19 84 LEU A CA 1
ATOM 617 C C . LEU A 1 84 ? 16.624 10.540 2.561 1.00 83.19 84 LEU A C 1
ATOM 619 O O . LEU A 1 84 ? 17.070 10.782 1.435 1.00 83.19 84 LEU A O 1
ATOM 623 N N . VAL A 1 85 ? 16.177 9.328 2.899 1.00 78.38 85 VAL A N 1
ATOM 624 C CA . VAL A 1 85 ? 16.134 8.190 1.966 1.00 78.38 85 VAL A CA 1
ATOM 625 C C . VAL A 1 85 ? 15.163 8.474 0.821 1.00 78.38 85 VAL A C 1
ATOM 627 O O . VAL A 1 85 ? 15.517 8.271 -0.343 1.00 78.38 85 VAL A O 1
ATOM 630 N N . ILE A 1 86 ? 13.974 8.999 1.126 1.00 78.94 86 ILE A N 1
ATOM 631 C CA . ILE A 1 86 ? 12.965 9.373 0.130 1.00 78.94 86 ILE A CA 1
ATOM 632 C C . ILE A 1 86 ? 13.503 10.488 -0.773 1.00 78.94 86 ILE A C 1
ATOM 634 O O . ILE A 1 86 ? 13.492 10.341 -1.996 1.00 78.94 86 ILE A O 1
ATOM 638 N N . ALA A 1 87 ? 14.039 11.566 -0.198 1.00 79.44 87 ALA A N 1
ATOM 639 C CA . ALA A 1 87 ? 14.544 12.715 -0.943 1.00 79.44 87 ALA A CA 1
ATOM 640 C C . ALA A 1 87 ? 15.707 12.348 -1.874 1.00 79.44 87 ALA A C 1
ATOM 642 O O . ALA A 1 87 ? 15.767 12.840 -2.999 1.00 79.44 87 ALA A O 1
ATOM 643 N N . ARG A 1 88 ? 16.613 11.463 -1.436 1.00 80.44 88 ARG A N 1
ATOM 644 C CA . ARG A 1 88 ? 17.778 11.057 -2.236 1.00 80.44 88 ARG A CA 1
ATOM 645 C C . ARG A 1 88 ? 17.457 10.000 -3.284 1.00 80.44 88 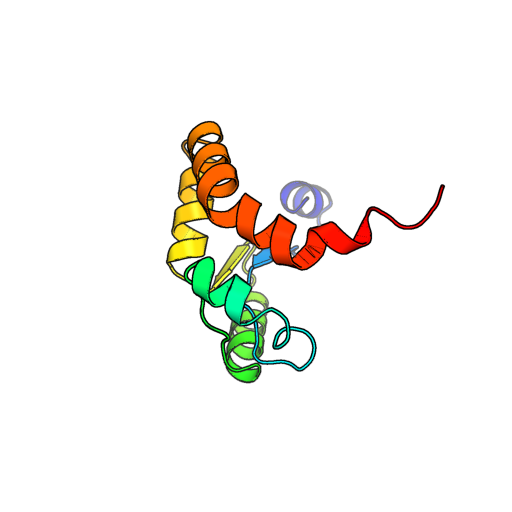ARG A C 1
ATOM 647 O O . ARG A 1 88 ? 17.995 10.071 -4.384 1.00 80.44 88 ARG A O 1
ATOM 654 N N . ARG A 1 89 ? 16.623 9.010 -2.954 1.00 76.75 89 ARG A N 1
ATOM 655 C CA . ARG A 1 89 ? 16.409 7.835 -3.813 1.00 76.75 89 ARG A CA 1
ATOM 656 C C . ARG A 1 89 ? 15.146 7.924 -4.657 1.00 76.75 89 ARG A C 1
ATOM 658 O O . ARG A 1 89 ? 15.150 7.450 -5.782 1.00 76.75 89 ARG A O 1
ATOM 665 N N . ILE A 1 90 ? 14.073 8.508 -4.132 1.00 77.31 90 ILE A N 1
ATOM 666 C CA . ILE A 1 90 ? 12.758 8.530 -4.790 1.00 77.31 90 ILE A CA 1
ATOM 667 C C . ILE A 1 90 ? 12.500 9.901 -5.430 1.00 77.31 90 ILE A C 1
ATOM 669 O O . ILE A 1 90 ? 12.018 9.978 -6.560 1.00 77.31 90 ILE A O 1
ATOM 673 N N . GLY A 1 91 ? 12.895 10.983 -4.752 1.00 78.19 91 GLY A N 1
ATOM 674 C CA . GLY A 1 91 ? 12.692 12.370 -5.183 1.00 78.19 91 GLY A CA 1
ATOM 675 C C . GLY A 1 91 ? 13.109 12.671 -6.632 1.00 78.19 91 GLY A C 1
ATOM 676 O O . GLY A 1 91 ? 12.291 13.211 -7.380 1.00 78.19 91 GLY A O 1
ATOM 677 N N . PRO A 1 92 ? 14.324 12.302 -7.089 1.00 83.00 92 PRO A N 1
ATOM 678 C CA . PRO A 1 92 ? 14.750 12.544 -8.468 1.00 83.00 92 PRO A CA 1
ATOM 679 C C . PRO A 1 92 ? 13.878 11.828 -9.505 1.00 83.00 92 PRO A C 1
ATOM 681 O O . PRO A 1 92 ? 13.597 12.381 -10.566 1.00 83.00 92 PRO A O 1
ATOM 684 N N . HIS A 1 93 ? 13.409 10.616 -9.194 1.00 78.19 93 HIS A N 1
ATOM 685 C CA . HIS A 1 93 ? 12.565 9.842 -10.101 1.00 78.19 93 HIS A CA 1
ATOM 686 C C . HIS A 1 93 ? 11.143 10.399 -10.170 1.00 78.19 93 HIS A C 1
ATOM 688 O O . HIS A 1 93 ? 10.586 10.486 -11.260 1.00 78.19 93 HIS A O 1
ATOM 694 N N . LEU A 1 94 ? 10.590 10.860 -9.044 1.00 79.19 94 LEU A N 1
ATOM 695 C CA . LEU A 1 94 ? 9.303 11.558 -9.028 1.00 79.19 94 LEU A CA 1
ATOM 696 C C . LEU A 1 94 ? 9.364 12.869 -9.815 1.00 79.19 94 LEU A C 1
ATOM 698 O O . LEU A 1 94 ? 8.467 13.150 -10.601 1.00 79.19 94 LEU A O 1
ATOM 702 N N . ARG A 1 95 ? 10.438 13.655 -9.666 1.00 81.50 95 ARG A N 1
ATOM 703 C CA . ARG A 1 95 ? 10.622 14.892 -10.446 1.00 81.50 95 ARG A CA 1
ATOM 704 C C . ARG A 1 95 ? 10.747 14.610 -11.938 1.00 81.50 95 ARG A C 1
ATOM 706 O O . ARG A 1 95 ? 10.187 15.353 -12.731 1.00 81.50 95 ARG A O 1
ATOM 713 N N . HIS A 1 96 ? 11.431 13.537 -12.320 1.00 79.56 96 HIS A N 1
ATOM 714 C CA . HIS A 1 96 ? 11.507 13.121 -13.718 1.00 79.56 96 HIS A CA 1
ATOM 715 C C . HIS A 1 96 ? 10.142 12.671 -14.266 1.00 79.56 96 HIS A C 1
ATOM 717 O O . HIS A 1 96 ? 9.796 13.010 -15.390 1.00 79.56 96 HIS A O 1
ATOM 723 N N . ALA A 1 97 ? 9.364 11.918 -13.484 1.00 77.88 97 ALA A N 1
ATOM 724 C CA . ALA A 1 97 ? 8.077 11.378 -13.920 1.00 77.88 97 ALA A CA 1
ATOM 725 C C . ALA A 1 97 ? 6.937 12.414 -13.918 1.00 77.88 97 ALA A C 1
ATOM 727 O O . ALA A 1 97 ? 6.075 12.368 -14.788 1.00 77.88 97 ALA A O 1
ATOM 728 N N . PHE A 1 98 ? 6.929 13.346 -12.960 1.00 79.50 98 PHE A N 1
ATOM 729 C CA . PHE A 1 98 ? 5.796 14.250 -12.710 1.00 79.50 98 PHE A CA 1
ATOM 730 C C . PHE A 1 98 ? 6.144 15.744 -12.790 1.00 79.50 98 PHE A C 1
ATOM 732 O O . PHE A 1 98 ? 5.246 16.583 -12.856 1.00 79.50 98 PHE A O 1
ATOM 739 N N . GLY A 1 99 ? 7.431 16.108 -12.794 1.00 72.62 99 GLY A N 1
ATOM 740 C CA . GLY A 1 99 ? 7.892 17.498 -12.682 1.00 72.62 99 GLY A CA 1
ATOM 741 C C . GLY A 1 99 ? 7.658 18.376 -13.915 1.00 72.62 99 GLY A C 1
ATOM 742 O O . GLY A 1 99 ? 7.784 19.593 -13.809 1.00 72.62 99 GLY A O 1
ATOM 743 N N . ALA A 1 100 ? 7.285 17.796 -15.060 1.00 60.03 100 ALA A N 1
ATOM 744 C CA . ALA A 1 100 ? 6.913 18.551 -16.259 1.00 60.03 100 ALA A CA 1
ATOM 745 C C . ALA A 1 100 ? 5.527 19.223 -16.146 1.00 60.03 100 ALA A C 1
ATOM 747 O O . ALA A 1 100 ? 5.253 20.186 -16.853 1.00 60.03 100 ALA A O 1
ATOM 748 N N . SER A 1 101 ? 4.677 18.780 -15.215 1.00 54.91 101 SER A N 1
ATOM 749 C CA . SER A 1 101 ? 3.283 19.241 -15.084 1.00 54.91 101 SER A CA 1
ATOM 750 C C . SER A 1 101 ? 3.123 20.584 -14.351 1.00 54.91 101 SER A C 1
ATOM 752 O O . SER A 1 101 ? 2.004 21.042 -14.160 1.00 54.91 101 SER A O 1
ATOM 754 N N . GLY A 1 102 ? 4.222 21.204 -13.900 1.00 48.56 102 GLY A N 1
ATOM 755 C CA . GLY A 1 102 ? 4.218 22.444 -13.106 1.00 48.56 102 GLY A CA 1
ATOM 756 C C . GLY A 1 102 ? 4.787 23.679 -13.813 1.00 48.56 102 GLY A C 1
ATOM 757 O O . GLY A 1 102 ? 5.009 24.693 -13.161 1.00 48.56 102 GLY A O 1
ATOM 758 N N . ARG A 1 103 ? 5.072 23.604 -15.120 1.00 47.66 103 ARG A N 1
ATOM 759 C CA . ARG A 1 103 ? 5.467 24.760 -15.944 1.00 47.66 103 ARG A CA 1
ATOM 760 C C . ARG A 1 103 ? 4.562 24.868 -17.167 1.00 47.66 103 ARG A C 1
ATOM 762 O O . ARG A 1 103 ? 5.000 24.680 -18.294 1.00 47.66 103 ARG A O 1
ATOM 769 N N . ALA A 1 104 ? 3.289 25.131 -16.921 1.00 43.09 104 ALA A N 1
ATOM 770 C CA . ALA A 1 104 ? 2.376 25.670 -17.916 1.00 43.09 104 ALA A CA 1
ATOM 771 C C . ALA A 1 104 ? 1.368 26.548 -17.174 1.00 43.09 104 ALA A C 1
ATOM 773 O O . ALA A 1 104 ? 0.398 26.037 -16.627 1.00 43.09 104 ALA A O 1
ATOM 774 N N . SER A 1 105 ? 1.733 27.824 -17.049 1.00 38.88 105 SER A N 1
ATOM 775 C CA . SER A 1 105 ? 0.896 29.028 -17.116 1.00 38.88 105 SER A CA 1
ATOM 776 C C . SER A 1 105 ? 1.692 30.162 -16.475 1.00 38.88 105 SER A C 1
ATOM 778 O O . SER A 1 105 ? 1.876 30.179 -15.257 1.00 38.88 105 SER A O 1
ATOM 780 N N . ASP A 1 106 ? 2.221 31.020 -17.347 1.00 37.97 106 ASP A N 1
ATOM 781 C CA . ASP A 1 106 ? 2.625 32.394 -17.038 1.00 37.97 106 ASP A CA 1
ATOM 782 C C . ASP A 1 106 ? 1.467 33.197 -16.418 1.00 37.97 106 ASP A C 1
ATOM 784 O O . ASP A 1 106 ? 0.291 32.881 -16.734 1.00 37.97 106 ASP A O 1
#

Mean predicted aligned error: 8.06 Å

Secondary structure (DSSP, 8-state):
-HHHHHHTT------EEEPPPB-STTTGGGHHHHHHTT--PBPHHHHHHHHHHHHHTT-SEEE-SHHHHHHHHHHHH-HHHHHHHIIIIIHHHHHHHHGGGG----

Solvent-accessible surface area (backbone atoms only — not comparable to full-atom values): 6280 Å² total; per-residue (Å²): 102,67,69,51,36,52,73,71,71,45,89,72,78,69,56,48,75,44,70,55,56,38,64,39,88,86,42,53,88,43,48,67,50,38,48,71,66,74,42,66,71,36,58,50,65,62,44,50,50,53,54,49,52,34,59,77,66,67,39,58,64,44,70,45,58,70,67,58,48,50,48,54,49,37,41,73,75,38,48,71,60,36,51,51,51,42,55,70,64,42,41,63,48,48,44,70,75,55,53,76,79,77,77,83,77,136